Protein AF-A0A0R1PBX0-F1 (afdb_monomer)

Secondary structure (DSSP, 8-state):
-HHHHHHHHHHHHHHHHHHHHHHHH-TTT--HHHHHHHHT--HHHHHHH-SSHHHHHHHHHHHHHHHHHHHHHHSPPP-GGGSTTS--

Foldseek 3Di:
DVVVVVLVLLLVLLVVLLCVCCVVPNLVPDALVSSCVSSVHDSVSVVVPAVGSVRNVVVVVVVVVVVVVVCCVVPPDPDPPPPVPPPD

Organism: NCBI:txid1122151

Nearest PDB structures (foldseek):
  4me9-assembly1_B  TM=9.652E-01  e=9.065E-03  Bacillus cereus ATCC 10987
  5gp9-assembly1_A  TM=8.377E-01  e=1.974E-02  Halalkalibacterium halodurans C-125
  6hs0-assembly1_A  TM=8.093E-01  e=2.662E-02  Mycobacterium tuberculosis H37Rv
  2of7-assembly1_A-2  TM=8.078E-01  e=4.048E-02  Streptomyces coelicolor
  3qkx-assembly1_A  TM=7.695E-01  e=3.382E-02  Haemophilus influenzae

Solvent-accessible surface area (backbone atoms only — not comparable to full-atom values): 5278 Å² total; per-residue (Å²): 117,72,67,58,57,54,50,50,56,50,52,53,33,44,51,52,27,46,52,55,46,34,76,73,64,34,69,86,70,62,45,71,68,59,36,29,60,68,35,71,51,54,69,70,60,50,58,76,78,28,89,48,76,64,51,44,49,52,55,52,53,51,49,53,54,50,52,52,53,48,49,56,68,75,59,58,77,76,76,80,78,70,74,75,78,80,82,126

pLDDT: mean 89.72, std 14.71, range [43.66, 98.38]

Structure (mmCIF, N/CA/C/O backbone):
data_AF-A0A0R1PBX0-F1
#
_entry.id   AF-A0A0R1PBX0-F1
#
loop_
_atom_site.group_PDB
_atom_site.id
_atom_site.type_symbol
_atom_site.label_atom_id
_atom_site.label_alt_id
_atom_site.label_comp_id
_atom_site.label_asym_id
_atom_site.label_entity_id
_atom_site.label_seq_id
_atom_site.pdbx_PDB_ins_code
_atom_site.Cartn_x
_atom_site.Cartn_y
_atom_site.Cartn_z
_atom_site.occupancy
_atom_site.B_iso_or_equiv
_atom_site.auth_seq_id
_atom_site.auth_comp_id
_atom_site.auth_asym_id
_atom_site.auth_atom_id
_atom_site.pdbx_PDB_model_num
ATOM 1 N N . MET A 1 1 ? 16.919 1.406 17.211 1.00 53.88 1 MET A N 1
ATOM 2 C CA . MET A 1 1 ? 16.857 0.229 16.312 1.00 53.88 1 MET A CA 1
ATOM 3 C C . MET A 1 1 ? 15.446 -0.363 16.230 1.00 53.88 1 MET A C 1
ATOM 5 O O . MET A 1 1 ? 14.978 -0.577 15.122 1.00 53.88 1 MET A O 1
ATOM 9 N N . GLU A 1 2 ? 14.728 -0.520 17.348 1.00 58.53 2 GLU A N 1
ATOM 10 C CA . GLU A 1 2 ? 13.380 -1.134 17.417 1.00 58.53 2 GLU A CA 1
ATOM 11 C C . GLU A 1 2 ? 12.276 -0.424 16.590 1.00 58.53 2 GLU A C 1
ATOM 13 O O . GLU A 1 2 ? 11.362 -1.059 16.061 1.00 58.53 2 GLU A O 1
ATOM 18 N N . SER A 1 3 ? 12.371 0.900 16.409 1.00 79.38 3 SER A N 1
ATOM 19 C CA . SER A 1 3 ? 11.386 1.686 15.647 1.00 79.38 3 SER A CA 1
ATOM 20 C C . SER A 1 3 ? 11.390 1.387 14.145 1.00 79.38 3 SER A C 1
ATOM 22 O O . SER A 1 3 ? 10.325 1.370 13.526 1.00 79.38 3 SER A O 1
ATOM 24 N N . ASN A 1 4 ? 12.563 1.123 13.559 1.00 88.00 4 ASN A N 1
ATOM 25 C CA . ASN A 1 4 ? 12.696 0.889 12.122 1.00 88.00 4 ASN A CA 1
ATOM 26 C C . ASN A 1 4 ? 12.133 -0.482 11.730 1.00 88.00 4 ASN A C 1
ATOM 28 O O . ASN A 1 4 ? 11.397 -0.607 10.757 1.00 88.00 4 ASN A O 1
ATOM 32 N N . GLU A 1 5 ? 12.385 -1.505 12.546 1.00 91.69 5 GLU A N 1
ATOM 33 C CA . GLU A 1 5 ? 11.835 -2.843 12.321 1.00 91.69 5 GLU A CA 1
ATOM 34 C C . GLU A 1 5 ? 10.300 -2.848 12.413 1.00 91.69 5 GLU A C 1
ATOM 36 O O . GLU A 1 5 ? 9.615 -3.445 11.580 1.00 91.69 5 GLU A O 1
ATOM 41 N N . LYS A 1 6 ? 9.732 -2.128 13.390 1.00 90.31 6 LYS A N 1
ATOM 42 C CA . LYS A 1 6 ? 8.277 -1.962 13.508 1.00 90.31 6 LYS A CA 1
ATOM 43 C C . LYS A 1 6 ? 7.688 -1.224 12.303 1.00 90.31 6 LYS A C 1
ATOM 45 O O . LYS A 1 6 ? 6.606 -1.590 11.833 1.00 90.31 6 LYS A O 1
ATOM 50 N N . ARG A 1 7 ? 8.398 -0.209 11.802 1.00 93.00 7 ARG A N 1
ATOM 51 C CA . ARG A 1 7 ? 8.019 0.542 10.602 1.00 93.00 7 ARG A CA 1
ATOM 52 C C . ARG A 1 7 ? 7.957 -0.385 9.383 1.00 93.00 7 ARG A C 1
ATOM 54 O O . ARG A 1 7 ? 6.902 -0.470 8.760 1.00 93.00 7 ARG A O 1
ATOM 61 N N . LEU A 1 8 ? 9.014 -1.161 9.140 1.00 93.38 8 LEU A N 1
ATOM 62 C CA . LEU A 1 8 ? 9.094 -2.136 8.046 1.00 93.38 8 LEU A CA 1
ATOM 63 C C . LEU A 1 8 ? 7.990 -3.197 8.136 1.00 93.38 8 LEU A C 1
ATOM 65 O O . LEU A 1 8 ? 7.266 -3.433 7.173 1.00 93.38 8 LEU A O 1
ATOM 69 N N . LYS A 1 9 ? 7.777 -3.792 9.319 1.00 95.81 9 LYS A N 1
ATOM 70 C CA . LYS A 1 9 ? 6.694 -4.771 9.532 1.00 95.81 9 LYS A CA 1
ATOM 71 C C . LYS A 1 9 ? 5.314 -4.192 9.213 1.00 95.81 9 LYS A C 1
ATOM 73 O O . LYS A 1 9 ? 4.436 -4.920 8.752 1.00 95.81 9 LYS A O 1
ATOM 78 N N . THR A 1 10 ? 5.105 -2.907 9.484 1.00 96.00 10 THR A N 1
ATOM 79 C CA . THR A 1 10 ? 3.844 -2.219 9.189 1.00 96.00 10 THR A CA 1
ATOM 80 C C . THR A 1 10 ? 3.679 -1.994 7.688 1.00 96.00 10 THR A C 1
ATOM 82 O O . THR A 1 10 ? 2.627 -2.328 7.148 1.00 96.00 10 THR A O 1
ATOM 85 N N . GLU A 1 11 ? 4.722 -1.520 7.003 1.00 95.44 11 GLU A N 1
ATOM 86 C CA . GLU A 1 11 ? 4.728 -1.338 5.543 1.00 95.44 11 GLU A CA 1
ATOM 87 C C . GLU A 1 11 ? 4.462 -2.667 4.818 1.00 95.44 11 GLU A C 1
ATOM 89 O O . GLU A 1 11 ? 3.567 -2.736 3.978 1.00 95.44 11 GLU A O 1
ATOM 94 N N . MET A 1 12 ? 5.095 -3.766 5.247 1.00 96.00 12 MET A N 1
ATOM 95 C CA . MET A 1 12 ? 4.841 -5.107 4.698 1.00 96.00 12 MET A CA 1
ATOM 96 C C . MET A 1 12 ? 3.387 -5.572 4.877 1.00 96.00 12 MET A C 1
ATOM 98 O O . MET A 1 12 ? 2.822 -6.213 3.989 1.00 96.00 12 MET A O 1
ATOM 102 N N . LYS A 1 13 ? 2.759 -5.288 6.028 1.00 98.00 13 LYS A N 1
ATOM 103 C CA . LYS A 1 13 ? 1.338 -5.617 6.250 1.00 98.00 13 LYS A CA 1
ATOM 104 C C . LYS A 1 13 ? 0.436 -4.836 5.297 1.00 98.00 13 LYS A C 1
ATOM 106 O O . LYS A 1 13 ? -0.491 -5.414 4.738 1.00 98.00 13 LYS A O 1
ATOM 111 N N . ILE A 1 14 ? 0.727 -3.549 5.105 1.00 98.12 14 ILE A N 1
ATOM 112 C CA . ILE A 1 14 ? -0.031 -2.674 4.207 1.00 98.12 14 ILE A CA 1
ATOM 113 C C . ILE A 1 14 ? 0.125 -3.133 2.753 1.00 98.12 14 ILE A C 1
ATOM 115 O O . ILE A 1 14 ? -0.881 -3.280 2.066 1.00 98.12 14 ILE A O 1
ATOM 119 N N . GLN A 1 15 ? 1.346 -3.431 2.300 1.00 96.44 15 GLN A N 1
ATOM 120 C CA . GLN A 1 15 ? 1.606 -3.934 0.946 1.00 96.44 15 GLN A CA 1
ATOM 121 C C . GLN A 1 15 ? 0.878 -5.256 0.668 1.00 96.44 15 GLN A C 1
ATOM 123 O O . GLN A 1 15 ? 0.250 -5.411 -0.376 1.00 96.44 15 GLN A O 1
ATOM 128 N N . ARG A 1 16 ? 0.893 -6.207 1.612 1.00 97.50 16 ARG A N 1
ATOM 129 C CA . ARG A 1 16 ? 0.169 -7.483 1.453 1.00 97.50 16 ARG A CA 1
ATOM 130 C C . ARG A 1 16 ? -1.336 -7.279 1.305 1.00 97.50 16 ARG A C 1
ATOM 132 O O . ARG A 1 16 ? -1.939 -7.871 0.412 1.00 97.50 16 ARG A O 1
ATOM 139 N N . ALA A 1 17 ? -1.923 -6.428 2.146 1.00 98.06 17 ALA A N 1
ATOM 140 C CA . ALA A 1 17 ? -3.339 -6.082 2.054 1.00 98.06 17 ALA A CA 1
ATOM 141 C C . ALA A 1 17 ? -3.666 -5.378 0.729 1.00 98.06 17 ALA A C 1
ATOM 143 O O . ALA A 1 17 ? -4.672 -5.683 0.092 1.00 98.06 17 ALA A O 1
ATOM 144 N N . PHE A 1 18 ? -2.788 -4.474 0.289 1.00 98.06 18 PHE A N 1
ATOM 145 C CA . PHE A 1 18 ? -2.918 -3.761 -0.976 1.00 98.06 18 PHE A CA 1
ATOM 146 C C . PHE A 1 18 ? -2.980 -4.724 -2.161 1.00 98.06 18 PHE A C 1
ATOM 148 O O . PHE A 1 18 ? -3.959 -4.703 -2.901 1.00 98.06 18 PHE A O 1
ATOM 155 N N . ILE A 1 19 ? -1.982 -5.602 -2.299 1.00 97.00 19 ILE A N 1
ATOM 156 C CA . ILE A 1 19 ? -1.911 -6.583 -3.391 1.00 97.00 19 ILE A CA 1
ATOM 157 C C . ILE A 1 19 ? -3.154 -7.468 -3.376 1.00 97.00 19 ILE A C 1
ATOM 159 O O . ILE A 1 19 ? -3.821 -7.607 -4.394 1.00 97.00 19 ILE A O 1
ATOM 163 N N . LYS A 1 20 ? -3.514 -8.008 -2.206 1.00 98.00 20 LYS A N 1
ATOM 164 C CA . LYS A 1 20 ? -4.677 -8.885 -2.055 1.00 98.00 20 LYS A CA 1
ATOM 165 C C . LYS A 1 20 ? -5.968 -8.231 -2.552 1.00 98.00 20 LYS A C 1
ATOM 167 O O . LYS A 1 20 ? -6.697 -8.847 -3.324 1.00 98.00 20 LYS A O 1
ATOM 172 N N . ILE A 1 21 ? -6.254 -7.005 -2.113 1.00 98.06 21 ILE A N 1
ATOM 173 C CA . ILE A 1 21 ? -7.496 -6.307 -2.474 1.00 98.06 21 ILE A CA 1
ATOM 174 C C . ILE A 1 21 ? -7.470 -5.897 -3.948 1.00 98.06 21 ILE A C 1
ATOM 176 O O . ILE A 1 21 ? -8.440 -6.123 -4.664 1.00 98.06 21 ILE A O 1
ATOM 180 N N . VAL A 1 22 ? -6.357 -5.335 -4.430 1.00 97.44 22 VAL A N 1
ATOM 181 C CA . VAL A 1 22 ? -6.240 -4.882 -5.824 1.00 97.44 22 VAL A CA 1
ATOM 182 C C . VAL A 1 22 ? -6.345 -6.051 -6.802 1.00 97.44 22 VAL A C 1
ATOM 184 O O . VAL A 1 22 ? -7.016 -5.916 -7.820 1.00 97.44 22 VAL A O 1
ATOM 187 N N . SER A 1 23 ? -5.749 -7.205 -6.491 1.00 97.25 23 SER A N 1
ATOM 188 C CA . SER A 1 23 ? -5.867 -8.410 -7.318 1.00 97.25 23 SER A CA 1
ATOM 189 C C . SER A 1 23 ? -7.279 -8.999 -7.337 1.00 97.25 23 SER A C 1
ATOM 191 O O . SER A 1 23 ? -7.639 -9.644 -8.317 1.00 97.25 23 SER A O 1
ATOM 193 N N . ALA A 1 24 ? -8.072 -8.802 -6.281 1.00 97.75 24 ALA A N 1
ATOM 194 C CA . ALA A 1 24 ? -9.427 -9.343 -6.184 1.00 97.75 24 ALA A CA 1
ATOM 195 C C . ALA A 1 24 ? -10.499 -8.405 -6.765 1.00 97.75 24 ALA A C 1
ATOM 197 O O . ALA A 1 24 ? -11.434 -8.863 -7.415 1.00 97.75 24 ALA A O 1
ATOM 198 N N . GLU A 1 25 ? -10.379 -7.099 -6.520 1.00 96.75 25 GLU A N 1
ATOM 199 C CA . GLU A 1 25 ? -11.457 -6.123 -6.749 1.00 96.75 25 GLU A CA 1
ATOM 200 C C . GLU A 1 25 ? -11.041 -4.950 -7.654 1.00 96.75 25 GLU A C 1
ATOM 202 O O . GLU A 1 25 ? -11.881 -4.145 -8.061 1.00 96.75 25 GLU A O 1
ATOM 207 N N . GLY A 1 26 ? -9.751 -4.837 -7.981 1.00 97.19 26 GLY A N 1
ATOM 208 C CA . GLY A 1 26 ? -9.189 -3.715 -8.726 1.00 97.19 26 GLY A CA 1
ATOM 209 C C . GLY A 1 26 ? -8.868 -2.491 -7.859 1.00 97.19 26 GLY A C 1
ATOM 210 O O . GLY A 1 26 ? -9.389 -2.285 -6.760 1.00 97.19 26 GLY A O 1
ATOM 211 N N . PHE A 1 27 ? -7.983 -1.632 -8.369 1.00 97.25 27 PHE A N 1
ATOM 212 C CA . PHE A 1 27 ? -7.493 -0.455 -7.640 1.00 97.25 27 PHE A CA 1
ATOM 213 C C . PHE A 1 27 ? -8.569 0.620 -7.405 1.00 97.25 27 PHE A C 1
ATOM 215 O O . PHE A 1 27 ? -8.553 1.319 -6.386 1.00 97.25 27 PHE A O 1
ATOM 222 N N . ASP A 1 28 ? -9.544 0.738 -8.303 1.00 96.31 28 ASP A N 1
ATOM 223 C CA . ASP A 1 28 ? -10.618 1.724 -8.162 1.00 96.31 28 ASP A CA 1
ATOM 224 C C . ASP A 1 28 ? -11.489 1.443 -6.935 1.00 96.31 28 ASP A C 1
ATOM 226 O O . ASP A 1 28 ? -11.865 2.376 -6.221 1.00 96.31 28 ASP A O 1
ATOM 230 N N . LYS A 1 29 ? -11.725 0.159 -6.637 1.00 95.19 29 LYS A N 1
ATOM 231 C CA . LYS A 1 29 ? -12.513 -0.306 -5.486 1.00 95.19 29 LYS A CA 1
ATOM 232 C C . LYS A 1 29 ? -11.741 -0.298 -4.169 1.00 95.19 29 LYS A C 1
ATOM 234 O O . LYS A 1 29 ? -12.355 -0.328 -3.104 1.00 95.19 29 LYS A O 1
ATOM 239 N N . LEU A 1 30 ? -10.413 -0.180 -4.213 1.00 97.50 30 LEU A N 1
ATOM 240 C CA . LEU A 1 30 ? -9.593 -0.083 -3.012 1.00 97.50 30 LEU A CA 1
ATOM 241 C C . LEU A 1 30 ? -9.980 1.151 -2.179 1.00 97.50 30 LEU A C 1
ATOM 243 O O . LEU A 1 30 ? -9.932 2.290 -2.655 1.00 97.50 30 LEU A O 1
ATOM 247 N N . THR A 1 31 ? -10.276 0.917 -0.898 1.00 98.12 31 THR A N 1
ATOM 248 C CA . THR A 1 31 ? -10.498 1.963 0.109 1.00 98.12 31 THR A CA 1
ATOM 249 C C . THR A 1 31 ? -9.506 1.830 1.260 1.00 98.12 31 THR A C 1
ATOM 251 O O . THR A 1 31 ? -9.079 0.727 1.607 1.00 98.12 31 THR A O 1
ATOM 254 N N . ILE A 1 32 ? -9.186 2.953 1.913 1.00 98.19 32 ILE A N 1
ATOM 255 C CA . ILE A 1 32 ? -8.328 2.943 3.108 1.00 98.19 32 ILE A CA 1
ATOM 256 C C . ILE A 1 32 ? -8.952 2.090 4.218 1.00 98.19 32 ILE A C 1
ATOM 258 O O . ILE A 1 32 ? -8.241 1.357 4.893 1.00 98.19 32 ILE A O 1
ATOM 262 N N . SER A 1 33 ? -10.278 2.121 4.372 1.00 98.31 33 SER A N 1
ATOM 263 C CA . SER A 1 33 ? -10.995 1.324 5.373 1.00 98.31 33 SER A CA 1
ATOM 264 C C . SER A 1 33 ? -10.830 -0.185 5.163 1.00 98.31 33 SER A C 1
ATOM 266 O O . SER A 1 33 ? -10.564 -0.906 6.124 1.00 98.31 33 SER A O 1
ATOM 268 N N . ALA A 1 34 ? -10.954 -0.668 3.922 1.00 98.12 34 ALA A N 1
ATOM 269 C CA . ALA A 1 34 ? -10.723 -2.078 3.603 1.00 98.12 34 ALA A CA 1
ATOM 270 C C . ALA A 1 34 ? -9.260 -2.467 3.853 1.00 98.12 34 ALA A C 1
ATOM 272 O O . ALA A 1 34 ? -8.982 -3.486 4.485 1.00 98.12 34 ALA A O 1
ATOM 273 N N . LEU A 1 35 ? -8.335 -1.601 3.437 1.00 98.12 35 LEU A N 1
ATOM 274 C CA . LEU A 1 35 ? -6.901 -1.816 3.576 1.00 98.12 35 LEU A CA 1
ATOM 275 C C . LEU A 1 35 ? -6.466 -1.941 5.044 1.00 98.12 35 LEU A C 1
ATOM 277 O O . LEU A 1 35 ? -5.803 -2.909 5.406 1.00 98.12 35 LEU A O 1
ATOM 281 N N . ILE A 1 36 ? -6.859 -0.998 5.910 1.00 98.25 36 ILE A N 1
ATOM 282 C CA . ILE A 1 36 ? -6.470 -1.026 7.331 1.00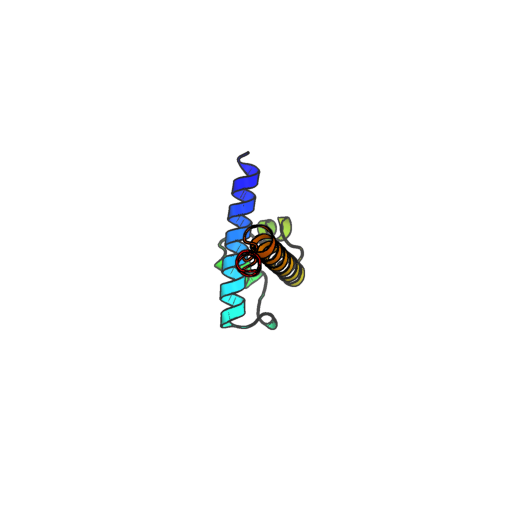 98.25 36 ILE A CA 1
ATOM 283 C C . ILE A 1 36 ? -7.107 -2.200 8.081 1.00 98.25 36 ILE A C 1
ATOM 285 O O . ILE A 1 36 ? -6.491 -2.750 8.997 1.00 98.25 36 ILE A O 1
ATOM 289 N N . LYS A 1 37 ? -8.314 -2.614 7.667 1.00 98.38 37 LYS A N 1
ATOM 290 C CA . LYS A 1 37 ? -9.009 -3.780 8.218 1.00 98.38 37 LYS A CA 1
ATOM 291 C C . LYS A 1 37 ? -8.260 -5.069 7.883 1.00 98.38 37 LYS A C 1
ATOM 293 O O . LYS A 1 37 ? -8.008 -5.861 8.787 1.00 98.38 37 LYS A O 1
ATOM 298 N N . ASP A 1 38 ? -7.880 -5.265 6.621 1.00 98.25 38 ASP A N 1
ATOM 299 C CA . ASP A 1 38 ? -7.145 -6.461 6.190 1.00 98.25 38 ASP A CA 1
ATOM 300 C C . ASP A 1 38 ? -5.721 -6.499 6.775 1.00 98.25 38 ASP A C 1
ATOM 302 O O . ASP A 1 38 ? -5.306 -7.510 7.343 1.00 98.25 38 ASP A O 1
ATOM 306 N N . ALA A 1 39 ? -5.016 -5.361 6.773 1.00 97.75 39 ALA A N 1
ATOM 307 C CA . ALA A 1 39 ? -3.671 -5.234 7.340 1.00 97.75 39 ALA A CA 1
ATOM 308 C C . ALA A 1 39 ? -3.626 -5.326 8.880 1.00 97.75 39 ALA A C 1
ATOM 310 O O . ALA A 1 39 ? -2.538 -5.449 9.455 1.00 97.75 39 ALA A O 1
ATOM 311 N N . LYS A 1 40 ? -4.784 -5.274 9.558 1.00 97.94 40 LYS A N 1
ATOM 312 C CA . LYS A 1 40 ? -4.920 -5.240 11.026 1.00 97.94 40 LYS A CA 1
ATOM 313 C C . LYS A 1 40 ? -4.106 -4.103 11.655 1.00 97.94 40 LYS A C 1
ATOM 315 O O . LYS A 1 40 ? -3.295 -4.329 12.557 1.00 97.94 40 LYS A O 1
ATOM 320 N N . ILE A 1 41 ? -4.304 -2.887 11.148 1.00 97.38 41 ILE A N 1
ATOM 321 C CA . ILE A 1 41 ? -3.666 -1.664 11.653 1.00 97.38 41 ILE A CA 1
ATOM 322 C C . ILE A 1 41 ? -4.695 -0.561 11.897 1.00 97.38 41 ILE A C 1
ATOM 324 O O . ILE A 1 41 ? -5.806 -0.587 11.372 1.00 97.38 41 ILE A O 1
ATOM 328 N N . ASN A 1 42 ? -4.296 0.457 12.652 1.00 97.12 42 ASN A N 1
ATOM 329 C CA . ASN A 1 42 ? -5.142 1.615 12.902 1.00 97.12 42 ASN A CA 1
ATOM 330 C C . ASN A 1 42 ? -5.032 2.615 11.743 1.00 97.12 42 ASN A C 1
ATOM 332 O O . ASN A 1 42 ? -3.990 2.731 11.095 1.00 97.12 42 ASN A O 1
ATOM 336 N N . ARG A 1 43 ? -6.080 3.417 11.525 1.00 97.62 43 ARG A N 1
ATOM 337 C CA . ARG A 1 43 ? -6.096 4.436 10.462 1.00 97.62 43 ARG A CA 1
ATOM 338 C C . ARG A 1 43 ? -4.985 5.482 10.617 1.00 97.62 43 ARG A C 1
ATOM 340 O O . ARG A 1 43 ? -4.347 5.836 9.635 1.00 97.62 43 ARG A O 1
ATOM 347 N N . GLY A 1 44 ? -4.715 5.925 11.848 1.00 97.69 44 GLY A N 1
ATOM 348 C CA . GLY A 1 44 ? -3.599 6.835 12.131 1.00 97.69 44 GLY A CA 1
ATOM 349 C C . GLY A 1 44 ? -2.243 6.227 11.765 1.00 97.69 44 GLY A C 1
ATOM 350 O O . GLY A 1 44 ? -1.389 6.922 11.232 1.00 97.69 44 GLY A O 1
ATOM 351 N N . THR A 1 45 ? -2.075 4.913 11.957 1.00 96.50 45 THR A N 1
ATOM 352 C CA . THR A 1 45 ? -0.867 4.201 11.529 1.00 96.50 45 THR A CA 1
ATOM 353 C C . THR A 1 45 ? -0.702 4.271 10.018 1.00 96.50 45 THR A C 1
ATOM 355 O O . THR A 1 45 ? 0.381 4.608 9.571 1.00 96.50 45 THR A O 1
ATOM 358 N N . PHE A 1 46 ? -1.755 4.042 9.228 1.00 98.00 46 PHE A N 1
ATOM 359 C CA . PHE A 1 46 ? -1.675 4.183 7.768 1.00 98.00 46 PHE A CA 1
ATOM 360 C C . PHE A 1 46 ? -1.159 5.570 7.351 1.00 98.00 46 PHE A C 1
ATOM 362 O O . PHE A 1 46 ? -0.215 5.662 6.566 1.00 98.00 46 PHE A O 1
ATOM 369 N N . TYR A 1 47 ? -1.710 6.632 7.945 1.00 97.25 47 TYR A N 1
ATOM 370 C CA . TYR A 1 47 ? -1.352 8.009 7.594 1.00 97.25 47 TYR A CA 1
ATOM 371 C C . TYR A 1 47 ? 0.049 8.452 8.042 1.00 97.25 47 TYR A C 1
ATOM 373 O O . TYR A 1 47 ? 0.547 9.463 7.558 1.00 97.25 47 TYR A O 1
ATOM 381 N N . ILE A 1 48 ? 0.733 7.687 8.900 1.00 95.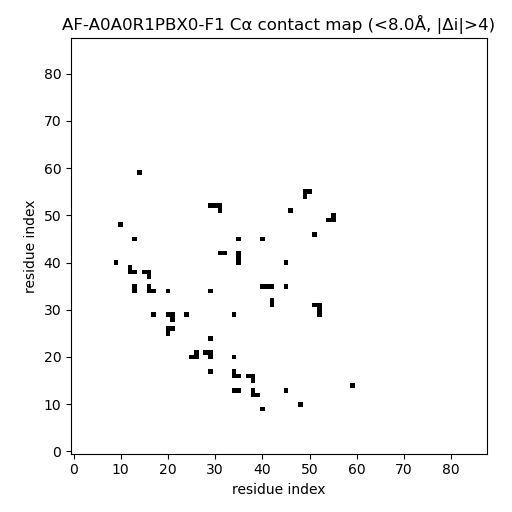69 48 ILE A N 1
ATOM 382 C CA . ILE A 1 48 ? 2.166 7.896 9.185 1.00 95.69 48 ILE A CA 1
ATOM 383 C C . ILE A 1 48 ? 3.039 7.491 7.983 1.00 95.69 48 ILE A C 1
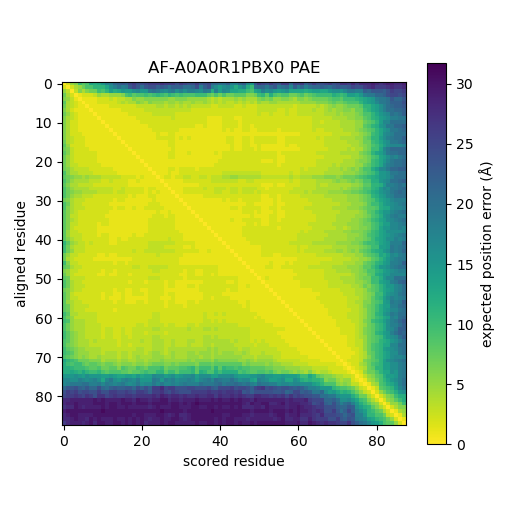ATOM 385 O O . ILE A 1 48 ? 4.147 8.004 7.814 1.00 95.69 48 ILE A O 1
ATOM 389 N N . HIS A 1 49 ? 2.566 6.559 7.154 1.00 94.12 49 HIS A N 1
ATOM 390 C CA . HIS A 1 49 ? 3.333 6.018 6.031 1.00 94.12 49 HIS A CA 1
ATOM 391 C C . HIS A 1 49 ? 2.870 6.560 4.678 1.00 94.12 49 HIS A C 1
ATOM 393 O O . HIS A 1 49 ? 3.709 6.755 3.793 1.00 94.12 49 HIS A O 1
ATOM 399 N N . TYR A 1 50 ? 1.567 6.807 4.520 1.00 97.62 50 TYR A N 1
ATOM 400 C CA . TYR A 1 50 ? 0.956 7.115 3.230 1.00 97.62 50 TYR A CA 1
ATOM 401 C C . TYR A 1 50 ? -0.096 8.214 3.335 1.00 97.62 50 TYR A C 1
ATOM 403 O O . TYR A 1 50 ? -0.899 8.216 4.264 1.00 97.62 50 TYR A O 1
ATOM 411 N N . LEU A 1 51 ? -0.135 9.116 2.357 1.00 97.81 51 LEU A N 1
ATOM 412 C CA . LEU A 1 51 ? -1.143 10.183 2.312 1.00 97.81 51 LEU A CA 1
ATOM 413 C C . LEU A 1 51 ? -2.524 9.647 1.915 1.00 97.81 51 LEU A C 1
ATOM 415 O O . LEU A 1 51 ? -3.538 10.000 2.514 1.00 97.81 51 LEU A O 1
ATOM 419 N N . ASP A 1 52 ? -2.559 8.760 0.925 1.00 97.62 52 ASP A N 1
ATOM 420 C CA . ASP A 1 52 ? -3.763 8.119 0.409 1.00 97.62 52 ASP A CA 1
ATOM 421 C C . ASP A 1 52 ? -3.407 6.833 -0.370 1.00 97.62 52 ASP A C 1
ATOM 423 O O . ASP A 1 52 ? -2.283 6.323 -0.300 1.00 97.62 52 ASP A O 1
ATOM 427 N N . LYS A 1 53 ? -4.378 6.276 -1.108 1.00 97.00 53 LYS A N 1
ATOM 428 C CA . LYS A 1 53 ? -4.169 5.062 -1.910 1.00 97.00 53 LYS A CA 1
ATOM 429 C C . LYS A 1 53 ? -3.276 5.278 -3.139 1.00 97.00 53 LYS A C 1
ATOM 431 O O . LYS A 1 53 ? -2.671 4.318 -3.611 1.00 97.00 53 LYS A O 1
ATOM 436 N N . TYR A 1 54 ? -3.196 6.501 -3.659 1.00 98.25 54 TYR A N 1
ATOM 437 C CA . TYR A 1 54 ? -2.362 6.846 -4.809 1.00 98.25 54 TYR A CA 1
ATOM 438 C C . TYR A 1 54 ? -0.901 7.018 -4.391 1.00 98.25 54 TYR A C 1
ATOM 440 O O . TYR A 1 54 ? -0.016 6.524 -5.087 1.00 98.25 54 TYR A O 1
ATOM 448 N N . ASP A 1 55 ? -0.641 7.625 -3.230 1.00 98.31 55 ASP A N 1
ATOM 449 C CA . ASP A 1 55 ? 0.702 7.692 -2.640 1.00 98.31 55 ASP A CA 1
ATOM 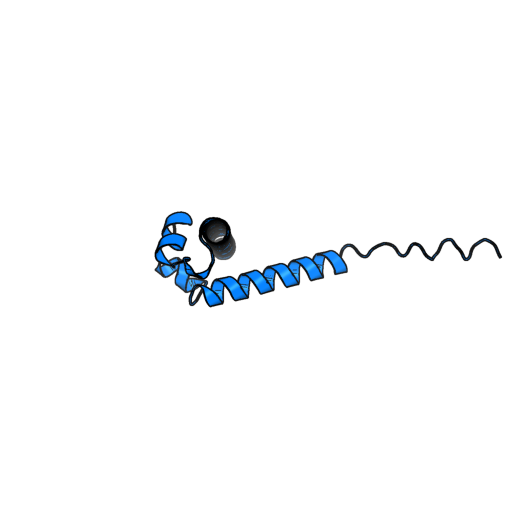450 C C . ASP A 1 55 ? 1.229 6.289 -2.307 1.00 98.31 55 ASP A C 1
ATOM 452 O O . ASP A 1 55 ? 2.362 5.956 -2.651 1.00 98.31 55 ASP A O 1
ATOM 456 N N . LEU A 1 56 ? 0.386 5.421 -1.729 1.00 97.56 56 LEU A N 1
ATOM 457 C CA . LEU A 1 56 ? 0.724 4.008 -1.525 1.00 97.56 56 LEU A CA 1
ATOM 458 C C . LEU A 1 56 ? 1.131 3.324 -2.835 1.00 97.56 56 LEU A C 1
ATOM 460 O O . LEU A 1 56 ? 2.201 2.718 -2.899 1.00 97.56 56 LEU A O 1
ATOM 464 N N . LYS A 1 57 ? 0.303 3.448 -3.879 1.00 97.19 57 LYS A N 1
ATOM 465 C CA . LYS A 1 57 ? 0.591 2.877 -5.200 1.0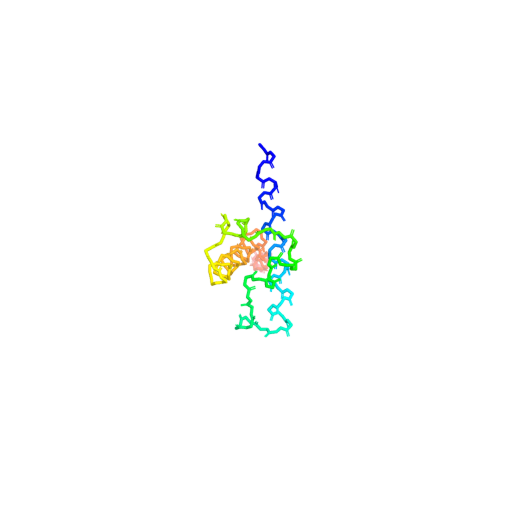0 97.19 57 LYS A CA 1
ATOM 466 C C . LYS A 1 57 ? 1.919 3.397 -5.752 1.00 97.19 57 LYS A C 1
ATOM 468 O O . LYS A 1 57 ? 2.770 2.601 -6.127 1.00 97.19 57 LYS A O 1
ATOM 473 N N . SER A 1 58 ? 2.110 4.713 -5.749 1.00 97.62 58 SER A N 1
ATOM 474 C CA . SER A 1 58 ? 3.290 5.366 -6.328 1.00 97.62 58 SER A CA 1
ATOM 475 C C . SER A 1 58 ? 4.579 4.957 -5.614 1.00 97.62 58 SER A C 1
ATOM 477 O O . SER A 1 58 ? 5.592 4.684 -6.258 1.00 97.62 58 SER A O 1
ATOM 479 N N . LYS A 1 59 ? 4.550 4.867 -4.277 1.00 95.94 59 LYS A N 1
ATOM 480 C CA . LYS A 1 59 ? 5.687 4.372 -3.490 1.00 95.94 59 LYS A CA 1
ATOM 481 C C . LYS A 1 59 ? 6.001 2.915 -3.807 1.00 95.94 59 LYS A C 1
ATOM 483 O O . LYS A 1 59 ? 7.170 2.585 -3.976 1.00 95.94 59 LYS A O 1
ATOM 488 N N . TYR A 1 60 ? 4.975 2.076 -3.931 1.00 94.44 60 TYR A N 1
ATOM 489 C CA . TYR A 1 60 ? 5.162 0.661 -4.230 1.00 94.44 60 TYR A CA 1
ATOM 490 C C . TYR A 1 60 ? 5.684 0.424 -5.657 1.00 94.44 60 TYR A C 1
ATOM 492 O O . TYR A 1 60 ? 6.600 -0.366 -5.856 1.00 94.44 60 TYR A O 1
ATOM 500 N N . GLU A 1 61 ? 5.187 1.168 -6.649 1.00 95.62 61 GLU A N 1
ATOM 501 C CA . GLU A 1 61 ? 5.720 1.136 -8.019 1.00 95.62 61 GLU A CA 1
ATOM 502 C C . GLU A 1 61 ? 7.195 1.545 -8.062 1.00 95.62 61 GLU A C 1
ATOM 504 O O . GLU A 1 61 ? 8.004 0.896 -8.725 1.00 95.62 61 GLU A O 1
ATOM 509 N N . LYS A 1 62 ? 7.564 2.593 -7.319 1.00 96.75 62 LYS A N 1
ATOM 510 C CA . LYS A 1 62 ? 8.956 3.039 -7.221 1.00 96.75 62 LYS A CA 1
ATOM 511 C C . LYS A 1 62 ? 9.860 1.968 -6.608 1.00 96.75 62 LYS A C 1
ATOM 513 O O . LYS A 1 62 ? 10.959 1.759 -7.112 1.00 96.75 62 LYS A O 1
ATOM 518 N N . GLU A 1 63 ? 9.410 1.308 -5.544 1.00 94.25 63 GLU A N 1
ATOM 519 C CA . GLU A 1 63 ? 10.138 0.215 -4.888 1.00 94.25 63 GLU A CA 1
ATOM 520 C C . GLU A 1 63 ? 10.395 -0.943 -5.861 1.00 94.25 63 GLU A C 1
ATOM 522 O O . GLU A 1 63 ? 11.542 -1.336 -6.047 1.00 94.25 63 GLU A O 1
ATOM 527 N N . ILE A 1 64 ? 9.368 -1.383 -6.595 1.00 94.06 64 ILE A N 1
ATOM 528 C CA . ILE A 1 64 ? 9.490 -2.444 -7.606 1.00 94.06 64 ILE A CA 1
ATOM 529 C C . ILE A 1 64 ? 10.504 -2.076 -8.698 1.00 94.06 64 ILE A C 1
ATOM 531 O O . ILE A 1 64 ? 11.328 -2.902 -9.090 1.00 94.06 64 ILE A O 1
ATOM 535 N N . ILE A 1 65 ? 10.461 -0.839 -9.203 1.00 96.62 65 ILE A N 1
ATOM 536 C CA . ILE A 1 65 ? 11.401 -0.379 -10.236 1.00 96.62 65 ILE A CA 1
ATOM 537 C C . ILE A 1 65 ? 12.839 -0.415 -9.711 1.00 96.62 65 ILE A C 1
ATOM 539 O O . ILE A 1 65 ? 13.734 -0.878 -10.419 1.00 96.62 65 ILE A O 1
ATOM 543 N N . LEU A 1 66 ? 13.063 0.050 -8.479 1.00 95.94 66 LEU A N 1
ATOM 544 C CA . LEU A 1 66 ? 14.382 0.025 -7.845 1.00 95.94 66 LEU A CA 1
ATOM 545 C C . LEU A 1 66 ? 14.874 -1.411 -7.640 1.00 95.94 66 LEU A C 1
ATOM 547 O O . LEU A 1 66 ? 16.029 -1.707 -7.940 1.00 95.94 66 LEU A O 1
ATOM 551 N N . ASP A 1 67 ? 14.004 -2.317 -7.202 1.00 94.12 67 ASP A N 1
ATOM 552 C CA . ASP A 1 67 ? 14.348 -3.727 -7.023 1.00 94.12 67 ASP A CA 1
ATOM 553 C C . ASP A 1 67 ? 14.747 -4.384 -8.347 1.00 94.12 67 ASP A C 1
ATOM 555 O O . ASP A 1 67 ? 15.767 -5.072 -8.424 1.00 94.12 67 ASP A O 1
ATOM 559 N N . ILE A 1 68 ? 14.009 -4.105 -9.423 1.00 94.69 68 ILE A N 1
ATOM 560 C CA . ILE A 1 68 ? 14.346 -4.575 -10.770 1.00 94.69 68 ILE A CA 1
ATOM 561 C C . ILE A 1 68 ? 15.704 -4.015 -11.224 1.00 94.69 68 ILE A C 1
ATOM 563 O O . ILE A 1 68 ? 16.550 -4.766 -11.717 1.00 94.69 68 ILE A O 1
ATOM 567 N N . GLN A 1 69 ? 15.953 -2.715 -11.035 1.00 94.81 69 GLN A N 1
ATOM 568 C CA . GLN A 1 69 ? 17.243 -2.092 -11.357 1.00 94.81 69 GLN A CA 1
ATOM 569 C C . GLN A 1 69 ? 18.400 -2.727 -10.574 1.00 94.81 69 GLN A C 1
ATOM 571 O O . GLN A 1 69 ? 19.475 -2.966 -11.135 1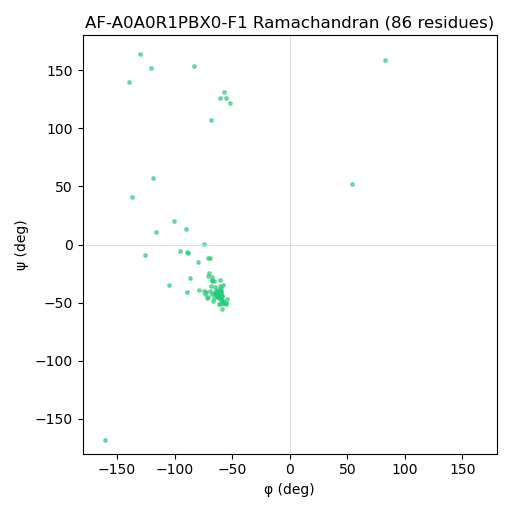.00 94.81 69 GLN A O 1
ATOM 576 N N . ASN A 1 70 ? 18.171 -3.049 -9.301 1.00 95.25 70 ASN A N 1
ATOM 577 C CA . ASN A 1 70 ? 19.143 -3.717 -8.445 1.00 95.25 70 ASN A CA 1
ATOM 578 C C . ASN A 1 70 ? 19.442 -5.136 -8.936 1.00 95.25 70 ASN A C 1
ATOM 580 O O . ASN A 1 70 ? 20.609 -5.523 -8.990 1.00 95.25 70 ASN A O 1
ATOM 584 N N . ILE A 1 71 ? 18.426 -5.896 -9.355 1.00 92.88 71 ILE A N 1
ATOM 585 C CA . ILE A 1 71 ? 18.613 -7.233 -9.934 1.00 92.88 71 ILE A CA 1
ATOM 586 C C . ILE A 1 71 ? 19.519 -7.156 -11.168 1.00 92.88 71 ILE A C 1
ATOM 588 O O . ILE A 1 71 ? 20.523 -7.865 -11.233 1.00 92.88 71 ILE A O 1
ATOM 592 N N . PHE A 1 72 ? 19.229 -6.263 -12.117 1.00 90.75 72 PHE A N 1
ATOM 593 C CA . PHE A 1 72 ? 20.048 -6.124 -13.328 1.00 90.75 72 PHE A CA 1
ATOM 594 C C . PHE A 1 72 ? 21.471 -5.625 -13.049 1.00 90.75 72 PHE A C 1
ATOM 596 O O . PHE A 1 72 ? 22.407 -6.000 -13.759 1.00 90.75 72 PHE A O 1
ATOM 603 N N . SER A 1 73 ? 21.650 -4.802 -12.015 1.00 91.00 73 SER A N 1
ATOM 604 C CA . SER A 1 73 ? 22.964 -4.278 -11.629 1.00 91.00 73 SER A CA 1
ATOM 605 C C . SER A 1 73 ? 23.829 -5.332 -10.934 1.00 91.00 73 SER A C 1
ATOM 607 O O . SER A 1 73 ? 25.026 -5.418 -11.218 1.00 91.00 73 SER A O 1
ATOM 609 N N . ASN A 1 74 ? 23.224 -6.148 -10.066 1.00 92.25 74 ASN A N 1
ATOM 610 C CA . ASN A 1 74 ? 23.922 -7.135 -9.237 1.00 92.25 74 ASN A CA 1
ATOM 611 C C . ASN A 1 74 ? 24.129 -8.479 -9.946 1.00 92.25 74 ASN A C 1
ATOM 613 O O . ASN A 1 74 ? 25.109 -9.169 -9.680 1.00 92.25 74 ASN A O 1
ATOM 617 N N . TYR A 1 75 ? 23.244 -8.836 -10.877 1.00 88.25 75 TYR A N 1
ATOM 618 C CA . TYR A 1 75 ? 23.2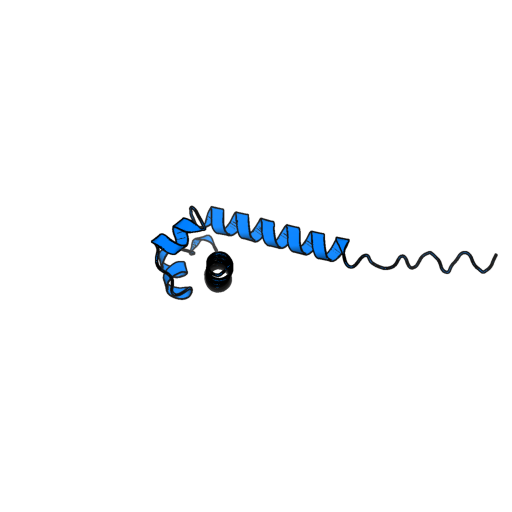93 -10.089 -11.630 1.00 88.25 75 TYR A CA 1
ATOM 619 C C . TYR A 1 75 ? 23.449 -9.810 -13.124 1.00 88.25 75 TYR A C 1
ATOM 621 O O . TYR A 1 75 ? 22.626 -10.218 -13.947 1.00 88.25 75 TYR A O 1
ATOM 629 N N . LYS A 1 76 ? 24.514 -9.085 -13.494 1.00 82.69 76 LYS A N 1
ATOM 630 C CA . LYS A 1 76 ? 24.836 -8.842 -14.905 1.00 82.69 76 LYS A CA 1
ATOM 631 C C . LYS A 1 76 ? 24.964 -10.179 -15.624 1.00 82.69 76 LYS A C 1
ATOM 633 O O . LYS A 1 76 ? 25.753 -11.030 -15.212 1.00 82.69 76 LYS A O 1
ATOM 638 N N . LYS A 1 77 ? 24.218 -10.345 -16.719 1.00 77.00 77 LYS A N 1
ATOM 639 C CA . LYS A 1 77 ? 24.383 -11.497 -17.606 1.00 77.00 77 LYS A CA 1
ATOM 640 C C . LYS A 1 77 ? 25.869 -11.588 -17.983 1.00 77.00 77 LYS A C 1
ATOM 642 O O . LYS A 1 77 ? 26.396 -10.603 -18.510 1.00 77.00 77 LYS A O 1
ATOM 647 N N . PRO A 1 78 ? 26.555 -12.710 -17.703 1.00 73.44 78 PRO A N 1
ATOM 648 C CA . PRO A 1 78 ? 27.939 -12.863 -18.111 1.00 73.44 78 PRO A CA 1
ATOM 649 C C . PRO A 1 78 ? 28.019 -12.675 -19.624 1.00 73.44 78 PRO A C 1
ATOM 651 O O . PRO A 1 78 ? 27.210 -13.224 -20.376 1.00 73.44 78 PRO A O 1
ATOM 654 N N . ASN A 1 79 ? 28.955 -11.837 -20.060 1.00 71.69 79 ASN A N 1
ATOM 655 C CA . ASN A 1 79 ? 29.165 -11.598 -21.475 1.00 71.69 79 ASN A CA 1
ATOM 656 C C . ASN A 1 79 ? 29.741 -12.885 -22.092 1.00 71.69 79 ASN A C 1
ATOM 658 O O . ASN A 1 79 ? 30.888 -13.236 -21.822 1.00 71.69 79 ASN A O 1
ATOM 662 N N . LEU A 1 80 ? 28.921 -13.608 -22.862 1.00 62.41 80 LEU A N 1
ATOM 663 C CA . LEU A 1 80 ? 29.287 -14.869 -23.520 1.00 62.41 80 LEU A CA 1
ATOM 664 C C . LEU A 1 80 ? 30.206 -14.656 -24.742 1.00 62.41 80 LEU A C 1
ATOM 666 O O . LEU A 1 80 ? 30.613 -15.628 -25.363 1.00 62.41 80 LEU A O 1
ATOM 670 N N . ASP A 1 81 ? 30.570 -13.410 -25.062 1.00 63.84 81 ASP A N 1
ATOM 671 C CA . ASP A 1 81 ? 31.347 -13.034 -26.253 1.00 63.84 81 ASP A CA 1
ATOM 672 C C . ASP A 1 81 ? 32.879 -13.021 -26.043 1.00 63.84 81 ASP A C 1
ATOM 674 O O . ASP A 1 81 ? 33.636 -12.476 -26.838 1.00 63.84 81 ASP A O 1
ATOM 678 N N . LYS A 1 82 ? 33.395 -13.595 -24.946 1.00 56.50 82 LYS A N 1
ATOM 679 C CA . LYS A 1 82 ? 34.857 -13.687 -24.725 1.00 56.50 82 LYS A CA 1
ATOM 680 C C . LYS A 1 82 ? 35.493 -15.007 -25.171 1.00 56.50 82 LYS A C 1
ATOM 682 O O . LYS A 1 82 ? 36.715 -15.109 -25.133 1.00 56.50 82 LYS A O 1
ATOM 687 N N . SER A 1 83 ? 34.717 -15.997 -25.614 1.00 55.22 83 SER A N 1
ATOM 688 C CA . SER A 1 83 ? 35.246 -17.298 -26.062 1.00 55.22 83 SER A CA 1
ATOM 689 C C . SER A 1 83 ? 35.622 -17.363 -27.549 1.00 55.22 83 SER A C 1
ATOM 691 O O . SER A 1 83 ? 36.233 -18.344 -27.959 1.00 55.22 83 SER A O 1
ATOM 693 N N . LEU A 1 84 ? 35.325 -16.334 -28.352 1.00 52.62 84 LEU A N 1
ATOM 694 C CA . LEU A 1 84 ? 35.655 -16.305 -29.787 1.00 52.62 84 LEU A CA 1
ATOM 695 C C . LEU A 1 84 ? 37.044 -15.723 -30.117 1.00 52.62 84 LEU A C 1
ATOM 697 O O . LEU A 1 84 ? 37.486 -15.843 -31.252 1.00 52.62 84 LEU A O 1
ATOM 701 N N . ASN A 1 85 ? 37.778 -15.186 -29.134 1.0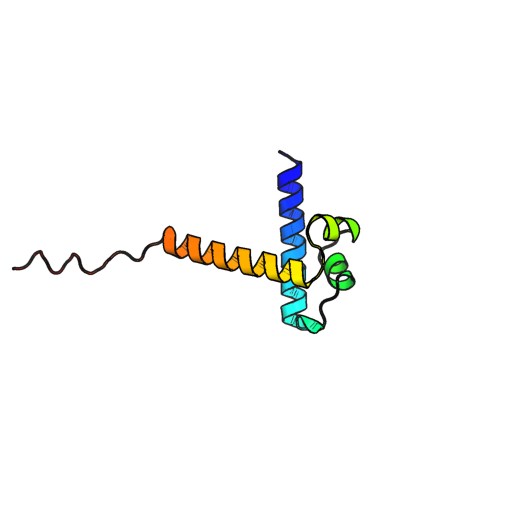0 52.25 85 ASN A N 1
ATOM 702 C CA . ASN A 1 85 ? 39.111 -14.594 -29.345 1.00 52.25 85 ASN A CA 1
ATOM 703 C C . ASN A 1 85 ? 40.290 -15.506 -28.942 1.00 52.25 85 ASN A C 1
ATOM 705 O O . ASN A 1 85 ? 41.384 -15.003 -28.702 1.00 52.25 85 ASN A O 1
ATOM 709 N N . LEU A 1 86 ? 40.096 -16.828 -28.839 1.00 46.66 86 LEU A N 1
ATOM 710 C CA . LEU A 1 86 ? 41.186 -17.776 -28.531 1.00 46.66 86 LEU A CA 1
ATOM 711 C C . LEU A 1 86 ? 41.488 -18.777 -29.666 1.00 46.66 86 LEU A C 1
ATOM 713 O O . LEU A 1 86 ? 42.211 -19.741 -29.436 1.00 46.66 86 LEU A O 1
ATOM 717 N N . ILE A 1 87 ? 40.938 -18.589 -30.874 1.00 44.59 87 ILE A N 1
ATOM 718 C CA . ILE A 1 87 ? 41.172 -19.500 -32.017 1.00 44.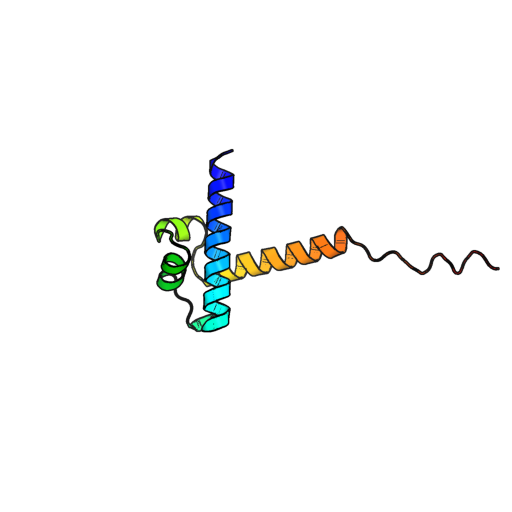59 87 ILE A CA 1
ATOM 719 C C . ILE A 1 87 ? 41.416 -18.736 -33.334 1.00 44.59 87 ILE A C 1
ATOM 721 O O . ILE A 1 87 ? 40.911 -19.123 -34.385 1.00 44.59 87 ILE A O 1
ATOM 725 N N . ILE A 1 88 ? 42.185 -17.644 -33.297 1.00 43.66 88 ILE A N 1
ATOM 726 C CA . ILE A 1 88 ? 42.824 -17.087 -34.502 1.00 43.66 88 ILE A CA 1
ATOM 727 C C . ILE A 1 88 ? 44.265 -16.730 -34.162 1.00 43.66 88 ILE A C 1
ATOM 729 O O . ILE A 1 88 ? 44.456 -16.074 -33.113 1.00 43.66 88 ILE A O 1
#

Mean predicted aligned error: 7.23 Å

InterPro domains:
  IPR001647 DNA-binding HTH domain, TetR-type [PF00440] (23-56)
  IPR001647 DNA-binding HTH domain, TetR-type [PS50977] (8-68)
  IPR009057 Homedomain-like superfamily [SSF46689] (5-70)
  IPR050624 Nucleoid occlusion factor SlmA/HTH-type transcriptional regulator [PTHR43479] (3-81)

Sequence (88 aa):
MESNEKRLKTEMKIQRAFIKIVSAEGFDKLTISALIKDAKINRGTFYIHYLDKYDLKSKYEKEIILDIQNIFSNYKKPNLDKSLNLII

Radius of gyration: 19.97 Å; Cα contacts (8 Å, |Δi|>4): 40; chains: 1; bounding box: 55×30×52 Å